Protein AF-A0A2M8PLM3-F1 (afdb_monomer_lite)

Structure (mmCIF, N/CA/C/O backbone):
data_AF-A0A2M8PLM3-F1
#
_entry.id   AF-A0A2M8PLM3-F1
#
loop_
_atom_site.group_PDB
_atom_site.id
_atom_site.type_symbol
_atom_site.label_atom_id
_atom_site.label_alt_id
_atom_site.label_comp_id
_atom_site.label_asym_id
_atom_site.label_entity_id
_atom_site.label_seq_id
_atom_site.pdbx_PDB_ins_code
_atom_site.Cartn_x
_atom_site.Cartn_y
_atom_site.Cartn_z
_atom_site.occupancy
_atom_site.B_iso_or_equiv
_atom_site.auth_seq_id
_atom_site.auth_comp_id
_atom_site.auth_asym_id
_atom_site.auth_atom_id
_atom_site.pdbx_PDB_model_num
ATOM 1 N N . TYR A 1 1 ? -6.780 7.486 -4.096 1.00 62.22 1 TYR A N 1
ATOM 2 C CA . TYR A 1 1 ? -5.411 7.839 -4.516 1.00 62.22 1 TYR A CA 1
ATOM 3 C C . TYR A 1 1 ? -4.864 8.875 -3.546 1.00 62.22 1 TYR A C 1
ATOM 5 O O . TYR A 1 1 ? -5.393 9.977 -3.521 1.00 62.22 1 TYR A O 1
ATOM 13 N N . ALA A 1 2 ? -3.924 8.506 -2.672 1.00 69.88 2 ALA A N 1
ATOM 14 C CA . ALA A 1 2 ? -3.545 9.328 -1.515 1.00 69.88 2 ALA A CA 1
ATOM 15 C C . ALA A 1 2 ? -2.184 10.032 -1.670 1.00 69.88 2 ALA A C 1
ATOM 17 O O . ALA A 1 2 ? -2.032 11.164 -1.218 1.00 69.88 2 ALA A O 1
ATOM 18 N N . PHE A 1 3 ? -1.198 9.382 -2.299 1.00 75.56 3 PHE A N 1
ATOM 19 C CA . PHE A 1 3 ? 0.132 9.953 -2.552 1.00 75.56 3 PHE A CA 1
ATOM 20 C C . PHE A 1 3 ? 0.840 9.168 -3.665 1.00 75.56 3 PHE A C 1
ATOM 22 O O . PHE A 1 3 ? 0.827 7.937 -3.643 1.00 75.56 3 PHE A O 1
ATOM 29 N N . SER A 1 4 ? 1.469 9.871 -4.601 1.00 74.81 4 SER A N 1
ATOM 30 C CA . SER A 1 4 ? 2.172 9.314 -5.767 1.00 74.81 4 SER A CA 1
ATOM 31 C C . SER A 1 4 ? 3.688 9.439 -5.652 1.00 74.81 4 SER A C 1
ATOM 33 O O . SER A 1 4 ? 4.174 10.268 -4.877 1.00 74.81 4 SER A O 1
ATOM 35 N N . THR A 1 5 ? 4.447 8.674 -6.438 1.00 73.19 5 THR A N 1
ATOM 36 C CA . THR A 1 5 ? 5.912 8.821 -6.483 1.00 73.19 5 THR A CA 1
ATOM 37 C C . THR A 1 5 ? 6.325 10.205 -7.001 1.00 73.19 5 THR A C 1
ATOM 39 O O . THR A 1 5 ? 7.302 10.787 -6.528 1.00 73.19 5 THR A O 1
ATOM 42 N N . GLU A 1 6 ? 5.528 10.830 -7.867 1.00 76.56 6 GLU A N 1
ATOM 43 C CA . GLU A 1 6 ? 5.756 12.196 -8.343 1.00 76.56 6 GLU A CA 1
ATOM 44 C C . GLU A 1 6 ? 5.620 13.236 -7.222 1.00 76.56 6 GLU A C 1
ATOM 46 O O . GLU A 1 6 ? 6.193 14.326 -7.304 1.00 76.56 6 GLU A O 1
ATOM 51 N N . ASN A 1 7 ? 4.904 12.927 -6.133 1.00 81.75 7 ASN A N 1
ATOM 52 C CA . ASN A 1 7 ? 4.752 13.851 -5.008 1.00 81.75 7 ASN A CA 1
ATOM 53 C C . ASN A 1 7 ? 6.041 14.042 -4.197 1.00 81.75 7 ASN A C 1
ATOM 55 O O . ASN A 1 7 ? 6.136 15.023 -3.460 1.00 81.75 7 ASN A O 1
ATOM 59 N N . TRP A 1 8 ? 7.063 13.203 -4.386 1.00 83.25 8 TRP A N 1
ATOM 60 C CA . TRP A 1 8 ? 8.390 13.423 -3.800 1.00 83.25 8 TRP A CA 1
ATOM 61 C C . TRP A 1 8 ? 9.118 14.649 -4.359 1.00 83.25 8 TRP A C 1
ATOM 63 O O . TRP A 1 8 ? 10.001 15.182 -3.689 1.00 83.25 8 TRP A O 1
ATOM 73 N N . SER A 1 9 ? 8.727 15.133 -5.544 1.00 87.56 9 SER A N 1
ATOM 74 C CA . SER A 1 9 ? 9.274 16.361 -6.142 1.00 87.56 9 SER A CA 1
ATOM 75 C C . SER A 1 9 ? 8.787 17.647 -5.457 1.00 87.56 9 SER A C 1
ATOM 77 O O . SER A 1 9 ? 9.352 18.720 -5.675 1.00 87.56 9 SER A O 1
ATOM 79 N N . ARG A 1 10 ? 7.752 17.558 -4.609 1.00 90.69 10 ARG A N 1
ATOM 80 C CA . ARG A 1 10 ? 7.181 18.704 -3.890 1.00 90.69 10 ARG A CA 1
ATOM 81 C C . ARG A 1 10 ? 8.112 19.207 -2.780 1.00 90.69 10 ARG A C 1
ATOM 83 O O . ARG A 1 10 ? 8.988 18.475 -2.309 1.00 90.69 10 ARG A O 1
ATOM 90 N N . PRO A 1 11 ? 7.913 20.441 -2.277 1.00 94.44 11 PRO A N 1
ATOM 91 C CA . PRO A 1 11 ? 8.704 20.963 -1.171 1.00 94.44 11 PRO A CA 1
ATOM 92 C C . PRO A 1 11 ? 8.710 20.021 0.039 1.00 94.44 11 PRO A C 1
ATOM 94 O O . PRO A 1 11 ? 7.665 19.584 0.523 1.00 94.44 11 PRO A O 1
ATOM 97 N N . ARG A 1 12 ? 9.896 19.767 0.609 1.00 89.19 12 ARG A N 1
ATOM 98 C CA . ARG A 1 12 ? 10.081 18.808 1.720 1.00 89.19 12 ARG A CA 1
ATOM 99 C C . ARG A 1 12 ? 9.139 19.035 2.909 1.00 89.19 12 ARG A C 1
ATOM 101 O O . ARG A 1 12 ? 8.790 18.089 3.611 1.00 89.19 12 ARG A O 1
ATOM 108 N N . ARG A 1 13 ? 8.758 20.289 3.183 1.00 91.56 13 ARG A N 1
ATOM 109 C CA . ARG A 1 13 ? 7.817 20.631 4.263 1.00 91.56 13 ARG A CA 1
ATOM 110 C C . ARG A 1 13 ? 6.411 20.097 3.983 1.00 91.56 13 ARG A C 1
ATOM 112 O O . ARG A 1 13 ? 5.785 19.591 4.907 1.00 91.56 13 ARG A O 1
ATOM 119 N N . GLU A 1 14 ? 5.954 20.192 2.740 1.00 91.00 14 GLU A N 1
ATOM 120 C CA . GLU A 1 14 ? 4.648 19.694 2.311 1.00 91.00 14 GLU A CA 1
ATOM 121 C C . GLU A 1 14 ? 4.607 18.168 2.378 1.00 91.00 14 GLU A C 1
ATOM 123 O O . GLU A 1 14 ? 3.718 17.611 3.013 1.00 91.00 14 GLU A O 1
ATOM 128 N N . VAL A 1 15 ? 5.632 17.496 1.842 1.00 90.19 15 VAL A N 1
ATOM 129 C CA . VAL A 1 15 ? 5.742 16.030 1.916 1.00 90.19 15 VAL A CA 1
ATOM 130 C C . VAL A 1 15 ? 5.671 15.556 3.369 1.00 90.19 15 VAL A C 1
ATOM 132 O O . VAL A 1 15 ? 4.864 14.693 3.699 1.00 90.19 15 VAL A O 1
ATOM 135 N N . ARG A 1 16 ? 6.436 16.172 4.282 1.00 88.88 16 ARG A N 1
ATOM 136 C CA . ARG A 1 16 ? 6.373 15.834 5.716 1.00 88.88 16 ARG A CA 1
ATOM 137 C C . ARG A 1 16 ? 4.991 16.048 6.329 1.00 88.88 16 ARG A C 1
ATOM 139 O O . ARG A 1 16 ? 4.604 15.279 7.205 1.00 88.88 16 ARG A O 1
ATOM 146 N N . LEU A 1 17 ? 4.273 17.093 5.919 1.00 90.50 17 LEU A N 1
ATOM 147 C CA . LEU A 1 17 ? 2.923 17.355 6.408 1.00 90.50 17 LEU A CA 1
ATOM 148 C C . LEU A 1 17 ? 1.950 16.271 5.933 1.00 90.50 17 LEU A C 1
ATOM 150 O O . LEU A 1 17 ? 1.207 15.742 6.753 1.00 90.50 17 LEU A O 1
ATOM 154 N N . LEU A 1 18 ? 2.011 15.886 4.657 1.00 90.56 18 LEU A N 1
ATOM 155 C CA . LEU A 1 18 ? 1.186 14.814 4.093 1.00 90.56 18 LEU A CA 1
ATOM 156 C C . LEU A 1 18 ? 1.418 13.480 4.816 1.00 90.56 18 LEU A C 1
ATOM 158 O O . LEU A 1 18 ? 0.456 12.812 5.187 1.00 90.56 18 LEU A O 1
ATOM 162 N N . MET A 1 19 ? 2.677 13.139 5.117 1.00 90.31 19 MET A N 1
ATOM 163 C CA . MET A 1 19 ? 3.006 11.936 5.896 1.00 90.31 19 MET A CA 1
ATOM 164 C C . MET A 1 19 ? 2.396 11.96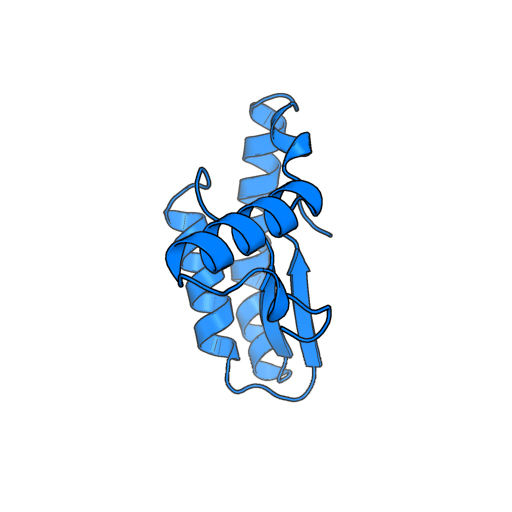6 7.303 1.00 90.31 19 MET A C 1
ATOM 166 O O . MET A 1 19 ? 1.868 10.959 7.770 1.00 90.31 19 MET A O 1
ATOM 170 N N . ARG A 1 20 ? 2.435 13.124 7.977 1.00 90.69 20 ARG A N 1
ATOM 171 C CA . ARG A 1 20 ? 1.818 13.299 9.303 1.00 90.69 20 ARG A CA 1
ATOM 172 C C . ARG A 1 20 ? 0.297 13.207 9.247 1.00 90.69 20 ARG A C 1
ATOM 174 O O . ARG A 1 20 ? -0.296 12.619 10.141 1.00 90.69 20 ARG A O 1
ATOM 181 N N . ILE A 1 21 ? -0.330 13.780 8.219 1.00 90.94 21 ILE A N 1
ATOM 182 C CA . ILE A 1 21 ? -1.781 13.683 8.022 1.00 90.94 21 ILE A CA 1
ATOM 183 C C . ILE A 1 21 ? -2.180 12.221 7.853 1.00 90.94 21 ILE A C 1
ATOM 185 O O . ILE A 1 21 ? -3.085 11.768 8.545 1.00 90.94 21 ILE A O 1
ATOM 189 N N . LEU A 1 22 ? -1.472 11.470 7.008 1.00 89.25 22 LEU A N 1
ATOM 190 C CA . LEU A 1 22 ? -1.764 10.053 6.811 1.00 89.25 22 LEU A CA 1
ATOM 191 C C . LEU A 1 22 ? -1.627 9.254 8.110 1.00 89.25 22 LEU A C 1
ATOM 193 O O . LEU A 1 22 ? -2.488 8.440 8.428 1.00 89.25 22 LEU A O 1
ATOM 197 N N . GLU A 1 23 ? -0.572 9.517 8.879 1.00 91.00 23 GLU A N 1
ATOM 198 C CA . GLU A 1 23 ? -0.379 8.894 10.185 1.00 91.00 23 GLU A CA 1
ATOM 199 C C . GLU A 1 23 ? -1.553 9.163 11.141 1.00 91.00 23 GLU A C 1
ATOM 201 O O . GLU A 1 23 ? -2.076 8.227 11.743 1.00 91.00 23 GLU A O 1
ATOM 206 N N . MET A 1 24 ? -1.994 10.421 11.250 1.00 92.31 24 MET A N 1
ATOM 207 C CA . MET A 1 24 ? -3.124 10.797 12.108 1.00 92.31 24 MET A CA 1
ATOM 208 C C . MET A 1 24 ? -4.438 10.156 11.656 1.00 92.31 24 MET A C 1
ATOM 210 O O . MET A 1 24 ? -5.229 9.734 12.495 1.00 92.31 24 MET A O 1
ATOM 214 N N . VAL A 1 25 ? -4.675 10.077 10.344 1.00 91.06 25 VAL A N 1
ATOM 215 C CA . VAL A 1 25 ? -5.887 9.462 9.786 1.00 91.06 25 VAL A CA 1
ATOM 216 C C . VAL A 1 25 ? -5.922 7.966 10.091 1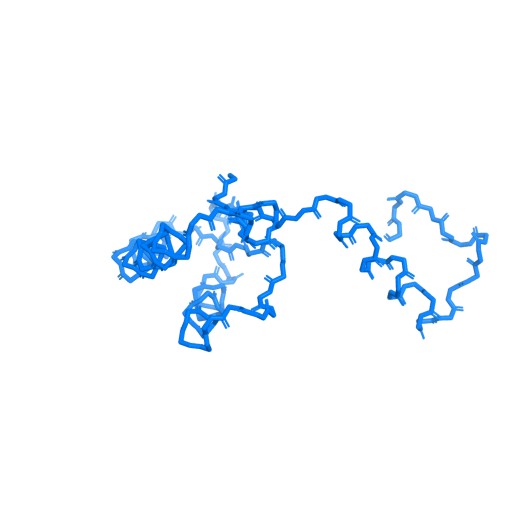.00 91.06 25 VAL A C 1
ATOM 218 O O . VAL A 1 25 ? -6.952 7.473 10.535 1.00 91.06 25 VAL A O 1
ATOM 221 N N . ILE A 1 26 ? -4.807 7.245 9.933 1.00 92.50 26 ILE A N 1
ATOM 222 C CA . ILE A 1 26 ? -4.755 5.817 10.286 1.00 92.50 26 ILE A CA 1
ATOM 223 C C . ILE A 1 26 ? -5.090 5.622 11.769 1.00 92.50 26 ILE A C 1
ATOM 225 O O . ILE A 1 26 ? -5.914 4.776 12.101 1.00 92.50 26 ILE A O 1
ATOM 229 N N . ASP A 1 27 ? -4.496 6.421 12.656 1.00 91.69 27 ASP A N 1
ATOM 230 C CA . ASP A 1 27 ? -4.717 6.283 14.101 1.00 91.69 27 ASP A CA 1
ATOM 231 C C . ASP A 1 27 ? -6.156 6.581 14.523 1.00 91.69 27 ASP A C 1
ATOM 233 O O . ASP A 1 27 ? -6.669 5.954 15.450 1.00 91.69 27 ASP A O 1
ATOM 237 N N . ARG A 1 28 ? -6.807 7.529 13.846 1.00 95.00 28 ARG A N 1
ATOM 238 C CA . ARG A 1 28 ? -8.173 7.944 14.156 1.00 95.00 28 ARG A CA 1
ATOM 239 C C . ARG A 1 28 ? -9.219 6.974 13.610 1.00 95.00 28 ARG A C 1
ATOM 241 O O . ARG A 1 28 ? -10.145 6.622 14.331 1.00 95.00 28 ARG A O 1
ATOM 248 N N . GLU A 1 29 ? -9.070 6.553 12.357 1.00 95.06 29 GLU A N 1
ATOM 249 C CA . GLU A 1 29 ? -10.139 5.877 11.612 1.00 95.06 29 GLU A CA 1
ATOM 250 C C . GLU A 1 29 ? -10.044 4.342 11.682 1.00 95.06 29 GLU A C 1
ATOM 252 O O . GLU A 1 29 ? -11.039 3.650 11.480 1.00 95.06 29 GLU A O 1
ATOM 257 N N . LEU A 1 30 ? -8.868 3.768 11.983 1.00 96.19 30 LEU A N 1
ATOM 258 C CA . LEU A 1 30 ? -8.646 2.317 11.885 1.00 96.19 30 LEU A CA 1
ATOM 259 C C . LEU A 1 30 ? -9.620 1.490 12.733 1.00 96.19 30 LEU A C 1
ATOM 261 O O . LEU A 1 30 ? -10.103 0.455 12.275 1.00 96.19 30 LEU A O 1
ATOM 265 N N . LYS A 1 31 ? -9.904 1.928 13.964 1.00 97.00 31 LYS A N 1
ATOM 266 C CA . LYS A 1 31 ? -10.814 1.202 14.858 1.00 97.00 31 LYS A CA 1
ATOM 267 C C . LYS A 1 31 ? -12.223 1.134 14.267 1.00 97.00 31 LYS A C 1
ATOM 269 O O . LYS A 1 31 ? -12.783 0.047 14.174 1.00 97.00 31 LYS A O 1
ATOM 274 N N . GLU A 1 32 ? -12.748 2.271 13.824 1.00 97.44 32 GLU A N 1
ATOM 275 C CA . GLU A 1 32 ? -14.082 2.369 13.229 1.00 97.44 32 GLU A CA 1
ATOM 276 C C . GLU A 1 32 ? -14.174 1.578 11.918 1.00 97.44 32 GLU A C 1
ATOM 278 O O . GLU A 1 32 ? -15.136 0.844 11.698 1.00 97.44 32 GLU A O 1
ATOM 283 N N . LEU A 1 33 ? -13.154 1.662 11.060 1.00 97.19 33 LEU A N 1
ATOM 284 C CA . LEU A 1 33 ? -13.089 0.874 9.826 1.00 97.19 33 LEU A CA 1
ATOM 285 C C . LEU A 1 33 ? -13.116 -0.630 10.119 1.00 97.19 33 LEU A C 1
ATOM 287 O O . LEU A 1 33 ? -13.830 -1.380 9.452 1.00 97.19 33 LEU A O 1
ATOM 291 N N . ASN A 1 34 ? -12.376 -1.070 11.139 1.00 98.00 34 ASN A N 1
ATOM 292 C CA . ASN A 1 34 ? -12.355 -2.468 11.541 1.00 98.00 34 ASN A CA 1
ATOM 293 C C . ASN A 1 34 ? -13.709 -2.935 12.098 1.00 98.00 34 ASN A C 1
ATOM 295 O O . ASN A 1 34 ? -14.201 -3.987 11.700 1.00 98.00 34 ASN A O 1
ATOM 299 N N . GLU A 1 35 ? -14.337 -2.146 12.974 1.00 98.00 35 GLU A N 1
ATOM 300 C CA . GLU A 1 35 ? -15.668 -2.437 13.532 1.00 98.00 35 GLU A CA 1
ATOM 301 C C . GLU A 1 35 ? -16.750 -2.503 12.443 1.00 98.00 35 GLU A C 1
ATOM 303 O O . GLU A 1 35 ? -17.661 -3.327 12.513 1.00 98.00 35 GLU A O 1
ATOM 308 N N . ASN A 1 36 ? -16.609 -1.700 11.387 1.00 98.06 36 ASN A N 1
ATOM 309 C CA . ASN A 1 36 ? -17.483 -1.733 10.217 1.00 98.06 36 ASN A CA 1
ATOM 310 C C . ASN A 1 36 ? -17.145 -2.852 9.214 1.00 98.06 36 ASN A C 1
ATOM 312 O O . ASN A 1 36 ? -17.765 -2.921 8.153 1.00 98.06 36 ASN A O 1
ATOM 316 N N . GLY A 1 37 ? -16.187 -3.735 9.510 1.00 97.88 37 GLY A N 1
ATOM 317 C CA . GLY A 1 37 ? -15.833 -4.856 8.638 1.00 97.88 37 GLY A CA 1
ATOM 318 C C . GLY A 1 37 ? -15.154 -4.434 7.332 1.00 97.88 37 GLY A C 1
ATOM 319 O O . GLY A 1 37 ? -15.286 -5.127 6.318 1.00 97.88 37 GLY A O 1
ATOM 320 N N . VAL A 1 38 ? -14.425 -3.315 7.332 1.00 98.44 38 VAL A N 1
ATOM 321 C CA . VAL A 1 38 ? -13.600 -2.885 6.195 1.00 98.44 38 VAL A CA 1
ATOM 322 C C . VAL A 1 38 ? -12.254 -3.602 6.237 1.00 98.44 38 VAL A C 1
ATOM 324 O O . VAL A 1 38 ? -11.570 -3.556 7.255 1.00 98.44 38 VAL A O 1
ATOM 327 N N . GLN A 1 39 ? -11.854 -4.227 5.132 1.00 98.31 39 GLN A N 1
ATOM 328 C CA . GLN A 1 39 ? -10.516 -4.764 4.894 1.00 98.31 39 GLN A CA 1
ATOM 329 C C . GLN A 1 39 ? -9.655 -3.699 4.219 1.00 98.31 39 GLN A C 1
ATOM 331 O O . GLN A 1 39 ? -9.909 -3.315 3.076 1.00 98.31 39 GLN A O 1
ATOM 336 N N . ILE A 1 40 ? -8.617 -3.232 4.903 1.00 97.50 40 ILE A N 1
ATOM 337 C CA . ILE A 1 40 ? -7.676 -2.266 4.341 1.00 97.50 40 ILE A CA 1
ATOM 338 C C . ILE A 1 40 ? -6.597 -3.026 3.578 1.00 97.50 40 ILE A C 1
ATOM 340 O O . ILE A 1 40 ? -5.965 -3.939 4.109 1.00 97.50 40 ILE A O 1
ATOM 344 N N . ARG A 1 41 ? -6.359 -2.616 2.333 1.00 96.25 41 ARG A N 1
ATOM 345 C CA . ARG A 1 41 ? -5.238 -3.085 1.516 1.00 96.25 41 ARG A CA 1
ATOM 346 C C . ARG A 1 41 ? -4.425 -1.883 1.073 1.00 96.25 41 ARG A C 1
ATOM 348 O O . ARG A 1 41 ? -4.981 -0.891 0.611 1.00 96.25 41 ARG A O 1
ATOM 355 N N . HIS A 1 42 ? -3.114 -1.952 1.227 1.00 94.19 42 HIS A N 1
ATOM 356 C CA . HIS A 1 42 ? -2.205 -0.940 0.700 1.00 94.19 42 HIS A CA 1
ATOM 357 C C . HIS A 1 42 ? -1.714 -1.372 -0.682 1.00 94.19 42 HIS A C 1
ATOM 359 O O . HIS A 1 42 ? -1.363 -2.534 -0.866 1.00 94.19 42 HIS A O 1
ATOM 365 N N . ILE A 1 43 ? -1.699 -0.434 -1.631 1.00 92.12 43 ILE A N 1
ATOM 366 C CA . ILE A 1 43 ? -1.036 -0.597 -2.930 1.00 92.12 43 ILE A CA 1
ATOM 367 C C . ILE A 1 43 ? -0.012 0.530 -3.113 1.00 92.12 43 ILE A C 1
ATOM 369 O O . ILE A 1 43 ? -0.285 1.692 -2.785 1.00 92.12 43 ILE A O 1
ATOM 373 N N . GLY A 1 44 ? 1.174 0.183 -3.613 1.00 89.56 44 GLY A N 1
ATOM 374 C CA . GLY A 1 44 ? 2.342 1.064 -3.709 1.00 89.56 44 GLY A CA 1
ATOM 375 C C . GLY A 1 44 ? 3.533 0.558 -2.893 1.00 89.56 44 GLY A C 1
ATOM 376 O O . GLY A 1 44 ? 3.502 -0.532 -2.329 1.00 89.56 44 GLY A O 1
ATOM 377 N N . GLU A 1 45 ? 4.588 1.365 -2.807 1.00 87.12 45 GLU A N 1
ATOM 378 C CA . GLU A 1 45 ? 5.850 0.987 -2.162 1.00 87.12 45 GLU A CA 1
ATOM 379 C C . GLU A 1 45 ? 6.006 1.701 -0.811 1.00 87.12 45 GLU A C 1
ATOM 381 O O . GLU A 1 45 ? 5.789 2.901 -0.695 1.00 87.12 45 GLU A O 1
ATOM 386 N N . LEU A 1 46 ? 6.401 0.993 0.246 1.00 89.19 46 LEU A N 1
ATOM 387 C CA . LEU A 1 46 ? 6.636 1.600 1.563 1.00 89.19 46 LEU A CA 1
ATOM 388 C C . LEU A 1 46 ? 8.103 1.987 1.791 1.00 89.19 46 LEU A C 1
ATOM 390 O O . LEU A 1 46 ? 8.404 2.698 2.754 1.00 89.19 46 LEU A O 1
ATOM 394 N N . SER A 1 47 ? 9.019 1.556 0.924 1.00 83.62 47 SER A N 1
ATOM 395 C CA . SER A 1 47 ? 10.417 1.974 0.951 1.00 83.62 47 SER A CA 1
ATOM 396 C C . SER A 1 47 ? 10.541 3.503 0.857 1.00 83.62 47 SER A C 1
ATOM 398 O O . SER A 1 47 ? 9.745 4.1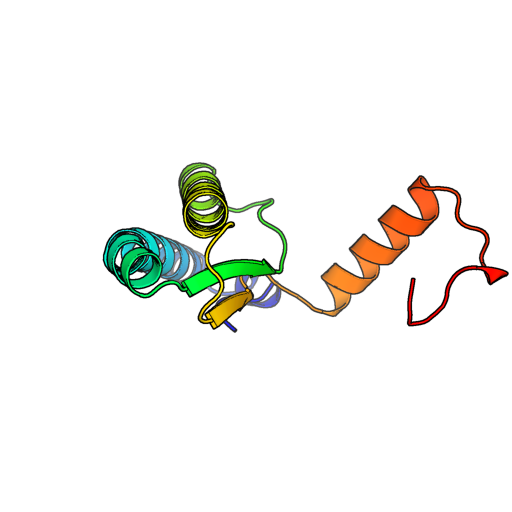90 0.218 1.00 83.62 47 SER A O 1
ATOM 400 N N . GLY A 1 48 ? 11.501 4.070 1.594 1.00 82.56 48 GLY A N 1
ATOM 401 C CA . GLY A 1 48 ? 11.685 5.525 1.695 1.00 82.56 48 GLY A CA 1
ATOM 402 C C . GLY A 1 48 ? 10.690 6.261 2.608 1.00 82.56 48 GLY A C 1
ATOM 403 O O . GLY A 1 48 ? 10.934 7.415 2.963 1.00 82.56 48 GLY A O 1
ATOM 404 N N . ILE A 1 49 ? 9.613 5.612 3.066 1.00 89.44 49 ILE A N 1
ATOM 405 C CA . ILE A 1 49 ? 8.693 6.168 4.070 1.00 89.44 49 ILE A CA 1
ATOM 406 C C . ILE A 1 49 ? 9.277 5.998 5.478 1.00 89.44 49 ILE A C 1
ATOM 408 O O . ILE A 1 49 ? 10.014 5.053 5.752 1.00 89.44 49 ILE A O 1
ATOM 412 N N . ALA A 1 50 ? 8.939 6.891 6.412 1.00 91.25 50 ALA A N 1
ATOM 413 C CA . ALA A 1 50 ? 9.385 6.773 7.799 1.00 91.25 50 ALA A CA 1
ATOM 414 C C . ALA A 1 50 ? 8.953 5.420 8.419 1.00 91.25 50 ALA A C 1
ATOM 416 O O . ALA A 1 50 ? 7.768 5.079 8.334 1.00 91.25 50 ALA A O 1
ATOM 417 N N . PRO A 1 51 ? 9.847 4.681 9.113 1.00 92.81 51 PRO A N 1
ATOM 418 C CA . PRO A 1 51 ? 9.551 3.338 9.638 1.00 92.81 51 PRO A CA 1
ATOM 419 C C . PRO A 1 51 ? 8.294 3.263 10.511 1.00 92.81 51 PRO A C 1
ATOM 421 O O . PRO A 1 51 ? 7.552 2.282 10.484 1.00 92.81 51 PRO A O 1
ATOM 424 N N . ARG A 1 52 ? 8.019 4.334 11.262 1.00 92.44 52 ARG A N 1
ATOM 425 C CA . ARG A 1 52 ? 6.828 4.459 12.106 1.00 92.44 52 ARG A CA 1
ATOM 426 C C . ARG A 1 52 ? 5.528 4.401 11.295 1.00 92.44 52 ARG A C 1
ATOM 428 O O . ARG A 1 52 ? 4.619 3.670 11.674 1.00 92.44 52 ARG A O 1
ATOM 435 N N . LEU A 1 53 ? 5.456 5.121 10.175 1.00 92.19 53 LEU A N 1
ATOM 436 C CA . LEU A 1 53 ? 4.285 5.117 9.297 1.00 92.19 53 LEU A CA 1
ATOM 437 C C . LEU A 1 53 ? 4.160 3.782 8.551 1.00 92.19 53 LEU A C 1
ATOM 439 O O . LEU A 1 53 ? 3.065 3.232 8.487 1.00 92.19 53 LEU A O 1
ATOM 443 N N . GLN A 1 54 ? 5.275 3.200 8.092 1.00 94.38 54 GLN A N 1
ATOM 444 C CA . GLN A 1 54 ? 5.260 1.855 7.499 1.00 94.38 54 GLN A CA 1
ATOM 445 C C . GLN A 1 54 ? 4.658 0.818 8.460 1.00 94.38 54 GLN A C 1
ATOM 447 O O . GLN A 1 54 ? 3.818 0.012 8.064 1.00 94.38 54 GLN A O 1
ATOM 452 N N . LYS A 1 55 ? 5.059 0.852 9.740 1.00 94.94 55 LYS A N 1
ATOM 453 C CA . LYS A 1 55 ? 4.531 -0.051 10.772 1.00 94.94 55 LYS A CA 1
ATOM 454 C C . LYS A 1 55 ? 3.022 0.115 10.946 1.00 94.94 55 LYS A C 1
ATOM 456 O O . LYS A 1 55 ? 2.322 -0.888 11.005 1.00 94.94 55 LYS A O 1
ATOM 461 N N . LYS A 1 56 ? 2.523 1.353 10.980 1.00 94.94 56 LYS A N 1
ATOM 462 C CA . LYS A 1 56 ? 1.085 1.636 11.106 1.00 94.94 56 LYS A CA 1
ATOM 463 C C . LYS A 1 56 ? 0.282 1.120 9.915 1.00 94.94 56 LYS A C 1
ATOM 465 O O . LYS A 1 56 ? -0.732 0.465 10.122 1.00 94.94 56 LYS A O 1
ATOM 470 N N . VAL A 1 57 ? 0.758 1.344 8.687 1.00 95.06 57 VAL A N 1
ATOM 471 C CA . VAL A 1 57 ? 0.109 0.812 7.474 1.00 95.06 57 VAL A CA 1
ATOM 472 C C . VAL A 1 57 ? 0.030 -0.716 7.530 1.00 95.06 57 VAL A C 1
ATOM 474 O O . VAL A 1 57 ? -1.043 -1.283 7.332 1.00 95.06 57 VAL A O 1
ATOM 477 N N . LYS A 1 58 ? 1.136 -1.387 7.876 1.00 95.81 58 LYS A N 1
ATOM 478 C CA . LYS A 1 58 ? 1.171 -2.853 8.011 1.00 95.81 58 LYS A CA 1
ATOM 479 C C . LYS A 1 58 ? 0.226 -3.358 9.103 1.00 95.81 58 LYS A C 1
ATOM 481 O O . LYS A 1 58 ? -0.497 -4.319 8.877 1.00 95.81 58 LYS A O 1
ATOM 486 N N . GLN A 1 59 ? 0.191 -2.695 10.259 1.00 96.75 59 GLN A N 1
ATOM 487 C CA . GLN A 1 59 ? -0.725 -3.035 11.353 1.00 96.75 59 GLN A CA 1
ATOM 488 C C . GLN A 1 59 ? -2.194 -2.861 10.958 1.00 96.75 59 GLN A C 1
ATOM 490 O O . GLN A 1 59 ? -3.008 -3.707 11.306 1.00 96.75 59 GLN A O 1
ATOM 495 N N . ALA A 1 60 ? -2.528 -1.803 10.216 1.00 96.81 60 ALA A N 1
ATOM 496 C CA . ALA A 1 60 ? -3.880 -1.577 9.718 1.00 96.81 60 ALA A CA 1
ATOM 497 C C . ALA A 1 60 ? -4.331 -2.688 8.755 1.00 96.81 60 ALA A C 1
ATOM 499 O O . ALA A 1 60 ? -5.434 -3.217 8.898 1.00 96.81 60 ALA A O 1
ATOM 500 N N . CYS A 1 61 ? -3.461 -3.077 7.815 1.00 97.38 61 CYS A N 1
ATOM 501 C CA . CYS A 1 61 ? -3.735 -4.177 6.886 1.00 97.38 61 CYS A CA 1
ATOM 502 C C . CYS A 1 61 ? -3.894 -5.510 7.633 1.00 97.38 61 CYS A C 1
ATOM 504 O O . CYS A 1 61 ? -4.839 -6.247 7.381 1.00 97.38 61 CYS A O 1
ATOM 506 N N . GLU A 1 62 ? -3.009 -5.796 8.592 1.00 98.19 62 GLU A N 1
ATOM 507 C CA . GLU A 1 62 ? -3.037 -7.040 9.369 1.00 98.19 62 GLU A CA 1
ATOM 508 C C . GLU A 1 62 ? -4.280 -7.144 10.263 1.00 98.19 62 GLU A C 1
ATOM 510 O O . GLU A 1 62 ? -4.943 -8.178 10.277 1.00 98.19 62 GLU A O 1
ATOM 515 N N . LEU A 1 63 ? -4.629 -6.067 10.974 1.00 98.06 63 LEU A N 1
ATOM 516 C CA . LEU A 1 63 ? -5.800 -6.026 11.853 1.00 98.06 63 LEU A CA 1
ATOM 517 C C . LEU A 1 63 ? -7.094 -6.304 11.083 1.00 98.06 63 LEU A C 1
ATOM 519 O O . LEU A 1 63 ? -7.972 -7.006 11.575 1.00 98.06 63 LEU A O 1
ATOM 523 N N . THR A 1 64 ? -7.195 -5.757 9.874 1.00 98.25 64 THR A N 1
ATOM 524 C CA . THR A 1 64 ? -8.416 -5.800 9.067 1.00 98.25 64 THR A CA 1
ATOM 525 C C . THR A 1 64 ? -8.437 -6.944 8.053 1.00 98.25 64 THR A C 1
ATOM 527 O O . THR A 1 64 ? -9.401 -7.077 7.303 1.00 98.25 64 THR A O 1
ATOM 530 N N . LYS A 1 65 ? -7.407 -7.801 8.011 1.00 98.25 65 LYS A N 1
ATOM 531 C CA . LYS A 1 65 ? -7.200 -8.777 6.926 1.00 98.25 65 LYS A CA 1
ATOM 532 C C . LYS A 1 65 ? -8.340 -9.780 6.733 1.00 98.25 65 LYS A C 1
ATOM 534 O O . LYS A 1 65 ? -8.521 -10.259 5.620 1.00 98.25 65 LYS A O 1
ATOM 539 N N . ASN A 1 66 ? -9.083 -10.088 7.796 1.00 98.25 66 ASN A N 1
ATOM 540 C CA . ASN A 1 66 ? -10.179 -11.062 7.788 1.00 98.25 66 ASN A CA 1
ATOM 541 C C . ASN A 1 66 ? -11.556 -10.416 7.572 1.00 98.25 66 ASN A C 1
ATOM 543 O O . ASN A 1 66 ? -12.568 -11.114 7.546 1.00 98.25 66 ASN A O 1
ATOM 547 N N . ASN A 1 67 ? -11.606 -9.093 7.443 1.00 98.50 67 ASN A N 1
ATOM 548 C CA . ASN A 1 67 ? -12.842 -8.378 7.191 1.00 98.50 67 ASN A CA 1
ATOM 549 C C . ASN A 1 67 ? -13.301 -8.610 5.744 1.00 98.50 67 ASN A C 1
ATOM 551 O O . ASN A 1 67 ? -12.485 -8.790 4.842 1.00 98.50 67 ASN A O 1
ATOM 555 N N . SER A 1 68 ? -14.613 -8.607 5.513 1.00 97.50 68 SER A N 1
ATOM 556 C CA . SER A 1 68 ? -15.184 -9.004 4.216 1.00 97.50 68 SER A CA 1
ATOM 557 C C . SER A 1 68 ? -16.307 -8.101 3.711 1.00 97.50 68 SER A C 1
ATOM 559 O O . SER A 1 68 ? -16.804 -8.319 2.609 1.00 97.50 68 SER A O 1
ATOM 561 N N . ARG A 1 69 ? -16.712 -7.073 4.470 1.00 98.12 69 ARG A N 1
ATOM 562 C CA . ARG A 1 69 ? -17.836 -6.208 4.079 1.00 98.12 69 ARG A CA 1
ATOM 563 C C . ARG A 1 69 ? -17.457 -5.219 2.981 1.00 98.12 69 ARG A C 1
ATOM 565 O O . ARG A 1 69 ? -18.275 -4.934 2.112 1.00 98.12 69 ARG A O 1
ATOM 572 N N . LEU A 1 70 ? -16.242 -4.677 3.031 1.00 97.19 70 LEU A N 1
ATOM 573 C CA . LEU A 1 70 ? -15.727 -3.739 2.036 1.00 97.19 70 LEU A CA 1
ATOM 574 C C . LEU A 1 70 ? -14.210 -3.853 1.954 1.00 97.19 70 LEU A C 1
ATOM 576 O O . LEU A 1 70 ? -13.548 -3.885 2.985 1.00 97.19 70 LEU A O 1
ATOM 580 N N . ILE A 1 71 ? -13.654 -3.828 0.746 1.00 97.81 71 ILE A N 1
ATOM 581 C CA . ILE A 1 71 ? -12.210 -3.701 0.544 1.00 97.81 71 ILE A CA 1
ATOM 582 C C . ILE A 1 71 ? -11.886 -2.234 0.264 1.00 97.81 71 ILE A C 1
ATOM 584 O O . ILE A 1 71 ? -12.340 -1.671 -0.732 1.00 97.81 71 ILE A O 1
ATOM 588 N N . LEU A 1 72 ? -11.078 -1.621 1.127 1.00 95.75 72 LEU A N 1
ATOM 589 C CA . LEU A 1 72 ? -10.541 -0.279 0.935 1.00 95.75 72 LEU A CA 1
ATOM 590 C C . LEU A 1 72 ? -9.095 -0.372 0.440 1.00 95.75 72 LEU A C 1
ATOM 592 O O . LEU A 1 72 ? -8.172 -0.590 1.226 1.00 95.75 72 LEU A O 1
ATOM 596 N N . ASN A 1 73 ? -8.900 -0.175 -0.865 1.00 93.88 73 ASN A N 1
ATOM 597 C CA . ASN A 1 73 ? -7.571 -0.093 -1.470 1.00 93.88 73 ASN A CA 1
ATOM 598 C C . ASN A 1 73 ? -6.995 1.323 -1.311 1.00 93.88 73 ASN A C 1
ATOM 600 O O . ASN A 1 73 ? -7.467 2.289 -1.917 1.00 93.88 73 ASN A O 1
ATOM 604 N N . VAL A 1 74 ? -5.948 1.448 -0.504 1.00 91.38 74 VAL A N 1
ATOM 605 C CA . VAL A 1 74 ? -5.238 2.699 -0.250 1.00 91.38 74 VAL A CA 1
ATOM 606 C C . VAL A 1 74 ? -3.989 2.750 -1.123 1.00 91.38 74 VAL A C 1
ATOM 608 O O . VAL A 1 74 ? -2.957 2.175 -0.788 1.00 91.38 74 VAL A O 1
ATOM 611 N N . ALA A 1 75 ? -4.080 3.478 -2.238 1.00 90.19 75 ALA A N 1
ATOM 612 C CA . ALA A 1 75 ? -2.926 3.795 -3.078 1.00 90.19 75 ALA A CA 1
ATOM 613 C C . ALA A 1 75 ? -2.073 4.888 -2.427 1.00 90.19 75 ALA A C 1
ATOM 615 O O . ALA A 1 75 ? -2.455 6.066 -2.440 1.00 90.19 75 ALA A O 1
ATOM 616 N N . PHE A 1 76 ? -0.944 4.496 -1.842 1.00 88.25 76 PHE A N 1
ATOM 617 C CA . PHE A 1 76 ? -0.037 5.388 -1.128 1.00 88.25 76 PHE A CA 1
ATOM 618 C C . PHE A 1 76 ? 1.413 5.109 -1.507 1.00 88.25 76 PHE A C 1
ATOM 620 O O . PHE A 1 76 ? 1.844 3.959 -1.494 1.00 88.25 76 PHE A O 1
ATOM 627 N N . ASN A 1 77 ? 2.148 6.179 -1.825 1.00 87.75 77 ASN A N 1
ATOM 628 C CA . ASN A 1 77 ? 3.454 6.109 -2.475 1.00 87.75 77 ASN A CA 1
ATOM 629 C C . ASN A 1 77 ? 3.416 5.166 -3.690 1.00 87.75 77 ASN A C 1
ATOM 631 O O . ASN A 1 77 ? 4.226 4.255 -3.842 1.00 87.75 77 ASN A O 1
ATOM 635 N N . TYR A 1 78 ? 2.387 5.362 -4.512 1.00 88.06 78 TYR A N 1
AT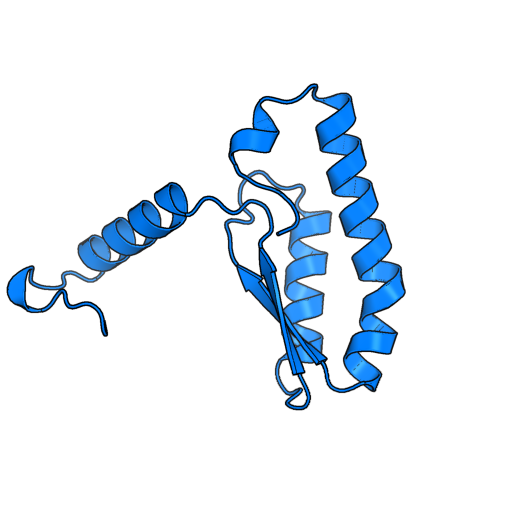OM 636 C CA . TYR A 1 78 ? 2.059 4.503 -5.638 1.00 88.06 78 TYR A CA 1
ATOM 637 C C . TYR A 1 78 ? 2.310 5.235 -6.956 1.00 88.06 78 TYR A C 1
ATOM 639 O O . TYR A 1 78 ? 1.846 6.361 -7.144 1.00 88.06 78 TYR A O 1
ATOM 647 N N . GLY A 1 79 ? 2.976 4.573 -7.896 1.00 87.31 79 GLY A N 1
ATOM 648 C CA . GLY A 1 79 ? 3.081 5.014 -9.283 1.00 87.31 79 GLY A CA 1
ATOM 649 C C . GLY A 1 79 ? 2.890 3.815 -10.201 1.00 87.31 79 GLY A C 1
ATOM 650 O O . GLY A 1 79 ? 3.606 2.832 -10.057 1.00 87.31 79 GLY A O 1
ATOM 651 N N . GLY A 1 80 ? 1.955 3.888 -11.154 1.00 87.62 80 GLY A N 1
ATOM 652 C CA . GLY A 1 80 ? 1.617 2.729 -11.996 1.00 87.62 80 GLY A CA 1
ATOM 653 C C . GLY A 1 80 ? 2.800 2.215 -12.826 1.00 87.62 80 GLY A C 1
ATOM 654 O O . GLY A 1 80 ? 2.987 1.015 -12.968 1.00 87.62 80 GLY A O 1
ATOM 655 N N . ARG A 1 81 ? 3.671 3.114 -13.308 1.00 90.19 81 ARG A N 1
ATOM 656 C CA . ARG A 1 81 ? 4.919 2.708 -13.982 1.00 90.19 81 ARG A CA 1
ATOM 657 C C . ARG A 1 81 ? 5.880 1.992 -13.038 1.00 90.19 81 ARG A C 1
ATOM 659 O O . ARG A 1 81 ? 6.544 1.054 -13.459 1.00 90.19 81 ARG A O 1
ATOM 666 N N . ASP A 1 82 ? 5.966 2.450 -11.792 1.00 86.44 82 ASP A N 1
ATOM 667 C CA . ASP A 1 82 ? 6.848 1.844 -10.797 1.00 86.44 82 ASP A CA 1
ATOM 668 C C . ASP A 1 82 ? 6.341 0.447 -10.419 1.00 86.44 82 ASP A C 1
ATOM 670 O O . ASP A 1 82 ? 7.125 -0.494 -10.387 1.00 86.44 82 ASP A O 1
ATOM 674 N N . GLU A 1 83 ? 5.023 0.282 -10.261 1.00 89.81 83 GLU A N 1
ATOM 675 C CA . GLU A 1 83 ? 4.382 -1.018 -10.030 1.00 89.81 83 GLU A CA 1
ATOM 676 C C . GLU A 1 83 ? 4.660 -2.012 -11.166 1.00 89.81 83 GLU A C 1
ATOM 678 O O . GLU A 1 83 ? 5.128 -3.117 -10.898 1.00 89.81 83 GLU A O 1
ATOM 683 N N . ILE A 1 84 ? 4.486 -1.602 -12.430 1.00 93.00 84 ILE A N 1
ATOM 684 C CA . ILE A 1 84 ? 4.821 -2.441 -13.596 1.00 93.00 84 ILE A CA 1
ATOM 685 C C . ILE A 1 84 ? 6.301 -2.845 -13.564 1.00 93.00 84 ILE A C 1
ATOM 687 O O . ILE A 1 84 ? 6.638 -4.009 -13.772 1.00 93.00 84 ILE A O 1
ATOM 691 N N . VAL A 1 85 ? 7.207 -1.907 -13.271 1.00 92.88 85 VAL A N 1
ATOM 692 C CA . VAL A 1 85 ? 8.644 -2.204 -13.176 1.00 92.88 85 VAL A CA 1
ATOM 693 C C . VAL A 1 85 ? 8.943 -3.195 -12.045 1.00 92.88 85 VAL A C 1
ATOM 695 O O . VAL A 1 85 ? 9.798 -4.065 -12.220 1.00 92.88 85 VAL A O 1
ATOM 698 N N . GLN A 1 86 ? 8.268 -3.097 -10.896 1.00 90.06 86 GLN A N 1
ATOM 699 C CA . GLN A 1 86 ? 8.423 -4.067 -9.807 1.00 90.06 86 GLN A CA 1
ATOM 700 C C . GLN A 1 86 ? 7.896 -5.451 -10.197 1.00 90.06 86 GLN A C 1
ATOM 702 O O . GLN A 1 86 ? 8.592 -6.435 -9.952 1.00 90.06 86 GLN A O 1
ATOM 707 N N . ALA A 1 87 ? 6.737 -5.531 -10.858 1.00 92.81 87 ALA A N 1
ATOM 708 C CA . ALA A 1 87 ? 6.190 -6.789 -11.365 1.00 92.81 87 ALA A CA 1
ATOM 709 C C . ALA A 1 87 ? 7.166 -7.465 -12.343 1.00 92.81 87 ALA A C 1
ATOM 711 O O . ALA A 1 87 ? 7.538 -8.618 -12.146 1.00 92.81 87 ALA A O 1
ATOM 712 N N . VAL A 1 88 ? 7.700 -6.717 -13.318 1.00 95.31 88 VAL A N 1
ATOM 713 C CA . VAL A 1 88 ? 8.709 -7.226 -14.267 1.00 95.31 88 VAL A CA 1
ATOM 714 C C . VAL A 1 88 ? 9.970 -7.715 -13.549 1.00 95.31 88 VAL A C 1
ATOM 716 O O . VAL A 1 88 ? 10.494 -8.781 -1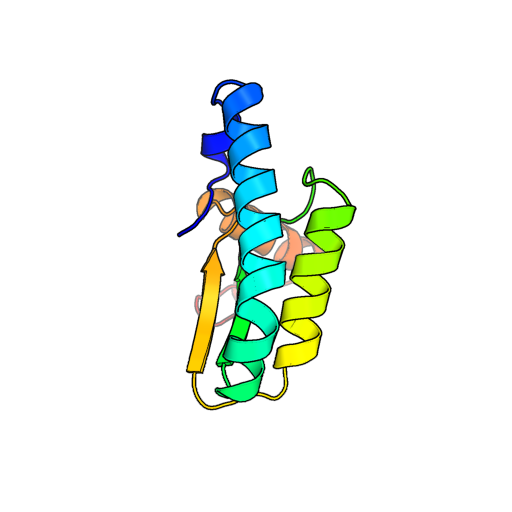3.865 1.00 95.31 88 VAL A O 1
ATOM 719 N N . ARG A 1 89 ? 10.468 -6.970 -12.551 1.00 94.62 89 ARG A N 1
ATOM 720 C CA . ARG A 1 89 ? 11.620 -7.412 -11.744 1.00 94.62 89 ARG A CA 1
ATOM 721 C C . ARG A 1 89 ? 11.334 -8.716 -11.005 1.00 94.62 89 ARG A C 1
ATOM 723 O O . ARG A 1 89 ? 12.253 -9.516 -10.864 1.00 94.62 89 ARG A O 1
ATOM 730 N N . GLN A 1 90 ? 10.112 -8.906 -10.514 1.00 94.56 90 GLN A N 1
ATOM 731 C CA . GLN A 1 90 ? 9.717 -10.115 -9.800 1.00 94.56 90 GLN A CA 1
ATOM 732 C C . GLN A 1 90 ? 9.623 -11.315 -10.752 1.00 94.56 90 GLN A C 1
ATOM 734 O O . GLN A 1 90 ? 10.278 -12.317 -10.495 1.00 94.56 90 GLN A O 1
ATOM 739 N N . ILE A 1 91 ? 8.965 -11.156 -11.906 1.00 96.69 91 ILE A N 1
ATOM 740 C CA . ILE A 1 91 ? 8.894 -12.163 -12.984 1.00 96.69 91 ILE A CA 1
ATOM 741 C C . ILE A 1 91 ? 10.298 -12.658 -13.375 1.00 96.69 91 ILE A C 1
ATOM 743 O O . ILE A 1 91 ? 10.543 -13.861 -13.442 1.00 96.69 91 ILE A O 1
ATOM 747 N N . ILE A 1 92 ? 11.251 -11.736 -13.567 1.00 96.94 92 ILE A N 1
ATOM 748 C CA . ILE A 1 92 ? 12.643 -12.082 -13.903 1.00 96.94 92 ILE A CA 1
ATOM 749 C C . ILE A 1 92 ? 13.324 -12.862 -12.768 1.00 96.94 92 ILE A C 1
ATOM 751 O O . ILE A 1 92 ? 14.064 -13.807 -13.036 1.00 96.94 92 ILE A O 1
ATOM 755 N N . ARG A 1 93 ? 13.113 -12.472 -11.503 1.00 96.12 93 ARG A N 1
ATOM 756 C CA . ARG A 1 93 ? 13.702 -13.174 -10.345 1.00 96.12 93 ARG A CA 1
ATOM 757 C C . ARG A 1 93 ? 13.145 -14.580 -10.177 1.00 96.12 93 ARG A C 1
ATOM 759 O O . ARG A 1 93 ? 13.894 -15.465 -9.776 1.00 96.12 93 ARG A O 1
ATOM 766 N N . ASP A 1 94 ? 11.869 -14.758 -10.489 1.00 96.50 94 ASP A N 1
ATOM 767 C CA . ASP A 1 94 ? 11.176 -16.039 -10.387 1.00 96.50 94 ASP A CA 1
ATOM 76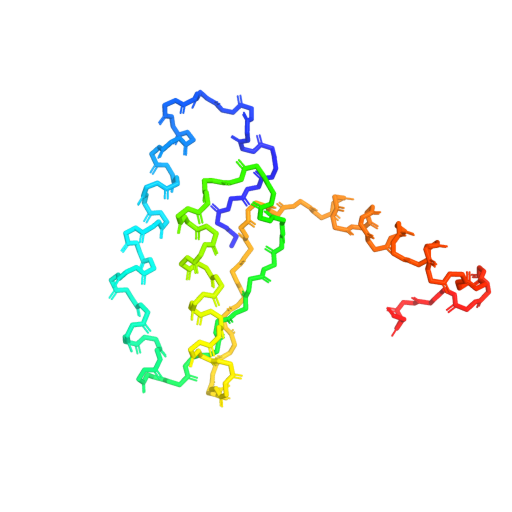8 C C . ASP A 1 94 ? 11.496 -16.968 -11.573 1.00 96.50 94 ASP A C 1
ATOM 770 O O . ASP A 1 94 ? 11.155 -18.147 -11.540 1.00 96.50 94 ASP A O 1
ATOM 774 N N . GLY A 1 95 ? 12.213 -16.471 -12.591 1.00 96.50 95 GLY A N 1
ATOM 775 C CA . GLY A 1 95 ? 12.679 -17.270 -13.727 1.00 96.50 95 GLY A CA 1
ATOM 776 C C . GLY A 1 95 ? 11.564 -17.672 -14.690 1.00 96.50 95 GLY A C 1
ATOM 777 O O . GLY A 1 95 ? 11.682 -18.695 -15.361 1.00 96.50 95 GLY A O 1
ATOM 778 N N . VAL A 1 96 ? 10.485 -16.890 -14.740 1.00 96.88 96 VAL A N 1
ATOM 779 C CA . VAL A 1 96 ? 9.337 -17.136 -15.619 1.00 96.88 96 VAL A CA 1
ATOM 780 C C . VAL A 1 96 ? 9.760 -16.978 -17.080 1.00 96.88 96 VAL A C 1
ATOM 782 O O . VAL A 1 96 ? 10.443 -16.011 -17.437 1.00 96.88 96 VAL A O 1
ATOM 785 N N . SER A 1 97 ? 9.354 -17.926 -17.927 1.00 96.56 97 SER A N 1
ATOM 786 C CA . SER A 1 97 ? 9.637 -17.873 -19.360 1.00 96.56 97 SER A CA 1
ATOM 787 C C . SER A 1 97 ? 8.837 -16.740 -20.016 1.00 96.56 97 SER A C 1
ATOM 789 O O . SER A 1 97 ? 7.683 -16.532 -19.643 1.00 96.56 97 SER A O 1
ATOM 791 N N . PRO A 1 98 ? 9.386 -15.995 -20.994 1.00 95.00 98 PRO A N 1
ATOM 792 C CA . PRO A 1 98 ? 8.659 -14.904 -21.650 1.00 95.00 98 PRO A CA 1
ATOM 793 C C . PRO A 1 98 ? 7.294 -15.307 -22.226 1.00 95.00 98 PRO A C 1
ATOM 795 O O . PRO A 1 98 ? 6.377 -14.494 -22.255 1.00 95.00 98 PRO A O 1
ATOM 798 N N . GLU A 1 99 ? 7.162 -16.553 -22.673 1.00 96.50 99 GLU A N 1
ATOM 799 C CA . GLU A 1 99 ? 5.958 -17.140 -23.268 1.00 96.50 99 GLU A CA 1
ATOM 800 C C . GLU A 1 99 ? 4.858 -17.392 -22.231 1.00 96.50 99 GLU A C 1
ATOM 802 O O . GLU A 1 99 ? 3.683 -17.454 -22.589 1.00 96.50 99 GLU A O 1
ATOM 807 N N . ASP A 1 100 ? 5.237 -17.502 -20.956 1.00 95.50 100 ASP A N 1
ATOM 808 C CA . ASP A 1 100 ? 4.319 -17.685 -19.835 1.00 95.50 100 ASP A CA 1
ATOM 809 C C . ASP A 1 100 ? 3.811 -16.338 -19.285 1.00 95.50 100 ASP A C 1
ATOM 811 O O . ASP A 1 100 ? 2.869 -16.311 -18.498 1.00 95.50 100 ASP A O 1
ATOM 815 N N . VAL A 1 101 ? 4.391 -15.199 -19.691 1.00 96.25 101 VAL A N 1
ATOM 816 C CA . VAL A 1 101 ? 3.961 -13.868 -19.233 1.00 96.25 101 VAL A CA 1
ATOM 817 C C . VAL A 1 101 ? 2.689 -13.439 -19.968 1.00 96.25 101 VAL A C 1
ATOM 819 O O . VAL A 1 101 ? 2.723 -13.050 -21.135 1.00 96.25 101 VAL A O 1
ATOM 822 N N . THR A 1 102 ? 1.565 -13.478 -19.256 1.00 95.00 102 THR A N 1
ATOM 823 C CA . THR A 1 102 ? 0.221 -13.129 -19.750 1.00 95.00 102 THR A CA 1
ATOM 824 C C . THR A 1 102 ? -0.411 -12.026 -18.896 1.00 95.00 102 THR A C 1
ATOM 826 O O . THR A 1 102 ? 0.161 -11.618 -17.887 1.00 95.00 102 THR A O 1
ATOM 829 N N . GLU A 1 103 ? -1.573 -11.504 -19.302 1.00 92.12 103 GLU A N 1
ATOM 830 C CA . GLU A 1 103 ? -2.296 -10.490 -18.516 1.00 92.12 103 GLU A CA 1
ATOM 831 C C . GLU A 1 103 ? -2.864 -11.062 -17.205 1.00 92.12 103 GLU A C 1
ATOM 833 O O . GLU A 1 103 ? -3.090 -10.316 -16.253 1.00 92.12 103 GLU A O 1
ATOM 838 N N . GLU A 1 104 ? -3.084 -12.377 -17.145 1.00 90.50 104 GLU A N 1
ATOM 839 C CA . GLU A 1 104 ? -3.626 -13.093 -15.989 1.00 90.50 104 GLU A CA 1
ATOM 840 C C . GLU A 1 104 ? -2.568 -13.593 -14.990 1.00 90.50 104 GLU A C 1
ATOM 842 O O . GLU A 1 104 ? -2.951 -14.158 -13.959 1.00 90.50 104 GLU A O 1
ATOM 847 N N . LEU A 1 105 ? -1.274 -13.428 -15.295 1.00 74.56 105 LEU A N 1
ATOM 848 C CA . LEU A 1 105 ? -0.161 -13.949 -14.490 1.00 74.56 105 LEU A CA 1
ATOM 849 C C . LEU A 1 105 ? 0.077 -13.164 -13.186 1.00 74.56 105 LEU A C 1
ATOM 851 O O . LEU A 1 105 ? 0.068 -11.912 -13.218 1.00 74.56 105 LEU A O 1
#

Foldseek 3Di:
DQAELVCVVDDPVVVVVSLVVLVVCLVPCLVVCQVVLEQEDEDADCPPPDVVSVVSSVCSNVSNVPRDPYYHYHYHRDDPVVVVVVVVVVCVVVVPDPVNDDPVD

pLDDT: mean 91.87, std 6.6, range [62.22, 98.5]

Sequence (105 aa):
YAFSTENWSRPRREVRLLMRILEMVIDRELKELNENGVQIRHIGELSGIAPRLQKKVKQACELTKNNSRLILNVAFNYGGRDEIVQAVRQIIRDGVSPEDVTEEL

Secondary structure (DSSP, 8-state):
--EEGGGGGS-HHHHHHHHHHHHHHHHHHHHHHHHTTEEEEEES--TTS-HHHHHHHHHHHHHHTT--SEEEEEEEEE-HHHHHHHHHHHHHHHT--GGG--TT-

Radius of gyration: 16.09 Å; chains: 1; bounding box: 32×39×38 Å